Protein AF-A0A7W0EK82-F1 (afdb_monomer_lite)

Radius of gyration: 23.23 Å; chains: 1; bounding box: 51×35×65 Å

Sequence (136 aa):
MNWKACWKQLICSVLLSTQKGYLPLLTALLNVRGDLPLFRNFARIWVLKSKSREAIFQPEFRDDLRHWVETDRKVTLRAFSLIEAIMRDPFSGIGKPEPLKYLSPGTWFRRLTQEHRIVYLVRDDRIDFLQARYHY

Secondary structure (DSSP, 8-state):
--THHHHHHHHHHHHTS--S---SSSTTSSSSS---THHHHHHHHHS------EEEEPHHHHHHHHHHHHH-HHHHHHHHHHHHHHHH-SSSSTT--EE-TTT-TTEEEEESSSS-EEEEEE-SSEEEEEESS---

Foldseek 3Di:
DDPVVVVVVVVVVVVPPDPDDDPPPVVVVPPPDDDDPVVVVVVVVVVVPQLQAAEAEDPQAVVQLVVCVVPPPVLNVLVVVVVVVCSRPVQDDAQPWDADDPPDPQWIWGHSDPQWIFIWGDDNRYIYTDHTGDDD

Structure (mmCIF, N/CA/C/O backbone):
data_AF-A0A7W0EK82-F1
#
_entry.id   AF-A0A7W0EK82-F1
#
loop_
_atom_site.group_PDB
_atom_site.id
_atom_site.type_symbol
_atom_site.label_atom_id
_atom_site.label_alt_id
_atom_site.label_comp_id
_atom_site.label_asym_id
_atom_site.label_entity_id
_atom_site.label_seq_id
_atom_site.pdbx_PDB_ins_code
_atom_site.Cartn_x
_atom_site.Cartn_y
_atom_site.Cartn_z
_atom_site.occupancy
_atom_site.B_iso_or_equiv
_atom_site.auth_seq_id
_atom_site.auth_comp_id
_atom_site.auth_asym_id
_atom_site.auth_atom_id
_atom_site.pdbx_PDB_model_num
ATOM 1 N N . MET A 1 1 ? -34.189 20.899 -36.568 1.00 43.53 1 MET A N 1
ATOM 2 C CA . MET A 1 1 ? -34.413 19.465 -36.266 1.00 43.53 1 MET A CA 1
ATOM 3 C C . MET A 1 1 ? -33.067 18.791 -36.055 1.00 43.53 1 MET A C 1
ATOM 5 O O . MET A 1 1 ? -32.221 18.828 -36.937 1.00 43.53 1 MET A O 1
ATOM 9 N N . ASN A 1 2 ? -32.819 18.310 -34.837 1.00 39.78 2 ASN A N 1
ATOM 10 C CA . ASN A 1 2 ? -31.491 17.916 -34.368 1.00 39.78 2 ASN A CA 1
ATOM 11 C C . ASN A 1 2 ? -31.230 16.432 -34.676 1.00 39.78 2 ASN A C 1
ATOM 13 O O . ASN A 1 2 ? -31.750 15.541 -34.007 1.00 39.78 2 ASN A O 1
ATOM 17 N N . TRP A 1 3 ? -30.417 16.184 -35.700 1.00 37.75 3 TRP A N 1
ATOM 18 C CA . TRP A 1 3 ? -30.027 14.863 -36.209 1.00 37.75 3 TRP A CA 1
ATOM 19 C C . TRP A 1 3 ? -29.387 13.941 -35.153 1.00 37.75 3 TRP A C 1
ATOM 21 O O . TRP A 1 3 ? -29.424 12.719 -35.301 1.00 37.75 3 TRP A O 1
ATOM 31 N N . LYS A 1 4 ? -28.884 14.499 -34.041 1.00 44.97 4 LYS A N 1
ATOM 32 C CA . LYS A 1 4 ? -28.336 13.731 -32.910 1.00 44.97 4 LYS A CA 1
ATOM 33 C C . LYS A 1 4 ? -29.392 12.914 -32.151 1.00 44.97 4 LYS A C 1
ATOM 35 O O . LYS A 1 4 ? -29.040 11.921 -31.519 1.00 44.97 4 LYS A O 1
ATOM 40 N N . ALA A 1 5 ? -30.671 13.294 -32.217 1.00 49.34 5 ALA A N 1
ATOM 41 C CA . ALA A 1 5 ? -31.752 12.566 -31.545 1.00 49.34 5 ALA A CA 1
ATOM 42 C C . ALA A 1 5 ? -32.188 11.301 -32.310 1.00 49.34 5 ALA A C 1
ATOM 44 O O . ALA A 1 5 ? -32.556 10.309 -31.690 1.00 49.34 5 ALA A O 1
ATOM 45 N N . CYS A 1 6 ? -32.066 11.299 -33.642 1.00 44.75 6 CYS A N 1
ATOM 46 C CA . CYS A 1 6 ? -32.509 10.189 -34.494 1.00 44.75 6 CYS A CA 1
ATOM 47 C C . CYS A 1 6 ? -31.560 8.971 -34.419 1.00 44.75 6 CYS A C 1
ATOM 49 O O . CYS A 1 6 ? -31.988 7.821 -34.460 1.00 44.75 6 CYS A O 1
ATOM 51 N N . TRP A 1 7 ? -30.260 9.204 -34.205 1.00 42.91 7 TRP A N 1
ATOM 52 C CA . TRP A 1 7 ? -29.256 8.132 -34.110 1.00 42.91 7 TRP A CA 1
ATOM 53 C C . TRP A 1 7 ? -29.249 7.389 -32.769 1.00 42.91 7 TRP A C 1
ATOM 55 O O . TRP A 1 7 ? -28.903 6.209 -32.714 1.00 42.91 7 TRP A O 1
ATOM 65 N N . LYS A 1 8 ? -29.673 8.044 -31.682 1.00 48.16 8 LYS A N 1
ATOM 66 C CA . LYS A 1 8 ? -29.746 7.411 -30.356 1.00 48.16 8 LYS A CA 1
ATOM 67 C C . LYS A 1 8 ? -30.849 6.346 -30.278 1.00 48.16 8 LYS A C 1
ATOM 69 O O . LYS A 1 8 ? -30.689 5.372 -29.553 1.00 48.16 8 LYS A O 1
ATOM 74 N N . GLN A 1 9 ? -31.931 6.497 -31.049 1.00 48.62 9 GLN A N 1
ATOM 75 C CA . GLN A 1 9 ? -33.030 5.523 -31.096 1.00 48.62 9 GLN A CA 1
ATOM 76 C C . GLN A 1 9 ? -32.711 4.287 -31.953 1.00 48.62 9 GLN A C 1
ATOM 78 O O . GLN A 1 9 ? -33.109 3.189 -31.578 1.00 48.62 9 GLN A O 1
ATOM 83 N N . LEU A 1 10 ? -31.931 4.427 -33.032 1.00 48.66 10 LEU A N 1
ATOM 84 C CA . LEU A 1 10 ? -31.542 3.297 -33.893 1.00 48.66 10 LEU A CA 1
ATOM 85 C C . LEU A 1 10 ? -30.472 2.387 -33.269 1.00 48.66 10 LEU A C 1
ATOM 87 O O . LEU A 1 10 ? -30.502 1.178 -33.469 1.00 48.66 10 LEU A O 1
ATOM 91 N N . ILE A 1 11 ? -29.553 2.938 -32.470 1.00 51.41 11 ILE A N 1
ATOM 92 C CA . ILE A 1 11 ? -28.525 2.133 -31.785 1.00 51.41 11 ILE A CA 1
ATOM 93 C C . ILE A 1 11 ? -29.117 1.391 -30.572 1.00 51.41 11 ILE A C 1
ATOM 95 O O . ILE A 1 11 ? -28.728 0.256 -30.298 1.00 51.41 11 ILE A O 1
ATOM 99 N N . CYS A 1 12 ? -30.102 1.978 -29.881 1.00 40.56 12 CYS A N 1
ATOM 100 C CA . CYS A 1 12 ? -30.766 1.321 -28.750 1.00 40.56 12 CYS A CA 1
ATOM 101 C C . CYS A 1 12 ? -31.695 0.164 -29.157 1.00 40.56 12 CYS A C 1
ATOM 103 O O . CYS A 1 12 ? -31.841 -0.769 -28.373 1.00 40.56 12 CYS A O 1
ATOM 105 N N . SER A 1 13 ? -32.309 0.177 -30.348 1.00 44.03 13 SER A N 1
ATOM 106 C CA . SER A 1 13 ? -33.219 -0.909 -30.756 1.00 44.03 13 SER A CA 1
ATOM 107 C C . SER A 1 13 ? -32.486 -2.178 -31.205 1.00 44.03 13 SER A C 1
ATOM 109 O O . SER A 1 13 ? -32.991 -3.281 -31.005 1.00 44.03 13 SER A O 1
ATOM 111 N N . VAL A 1 14 ? -31.273 -2.049 -31.753 1.00 48.62 14 VAL A N 1
ATOM 112 C CA . VAL A 1 14 ? -30.496 -3.198 -32.251 1.00 48.62 14 VAL A CA 1
ATOM 113 C C . VAL A 1 14 ? -29.726 -3.902 -31.127 1.00 48.62 14 VAL A C 1
ATOM 115 O O . VAL A 1 14 ? -29.607 -5.124 -31.136 1.00 48.62 14 VAL A O 1
ATOM 118 N N . LEU A 1 15 ? -29.260 -3.170 -30.111 1.00 47.16 15 LEU A N 1
ATOM 119 C CA . LEU A 1 15 ? -28.448 -3.739 -29.023 1.00 47.16 15 LEU A CA 1
ATOM 120 C C . LEU A 1 15 ? -29.247 -4.427 -27.903 1.00 47.16 15 LEU A C 1
ATOM 122 O O . LEU A 1 15 ? -28.645 -5.103 -27.072 1.00 47.16 15 LEU A O 1
ATOM 126 N N . LEU A 1 16 ? -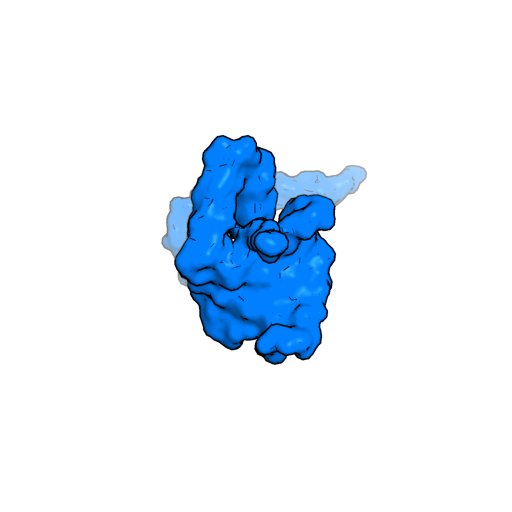30.578 -4.303 -27.878 1.00 48.12 16 LEU A N 1
ATOM 127 C CA . LEU A 1 16 ? -31.430 -4.896 -26.835 1.00 48.12 16 LEU A CA 1
ATOM 128 C C . LEU A 1 16 ? -32.118 -6.215 -27.231 1.00 48.12 16 LEU A C 1
ATOM 130 O O . LEU A 1 16 ? -32.816 -6.779 -26.394 1.00 48.12 16 LEU A O 1
ATOM 134 N N . SER A 1 17 ? -31.919 -6.745 -28.448 1.00 46.28 17 SER A N 1
ATOM 135 C CA . SER A 1 17 ? -32.657 -7.946 -28.903 1.00 46.28 17 SER A CA 1
ATOM 136 C C . SER A 1 17 ? -31.842 -9.215 -29.165 1.00 46.28 17 SER A C 1
ATOM 138 O O . SER A 1 17 ? -32.438 -10.263 -29.393 1.00 46.28 17 SER A O 1
ATOM 140 N N . THR A 1 18 ? -30.511 -9.206 -29.083 1.00 43.41 18 THR A N 1
ATOM 141 C CA . THR A 1 18 ? -29.732 -10.406 -29.445 1.00 43.41 18 THR A CA 1
ATOM 142 C C . THR A 1 18 ? -28.667 -10.757 -28.418 1.00 43.41 18 THR A C 1
ATOM 144 O O . THR A 1 18 ? -27.470 -10.775 -28.696 1.00 43.41 18 THR A O 1
ATOM 147 N N . GLN A 1 19 ? -29.121 -11.153 -27.225 1.00 51.91 19 GLN A N 1
ATOM 148 C CA . GLN A 1 19 ? -28.462 -12.254 -26.527 1.00 51.91 19 GLN A CA 1
ATOM 149 C C . GLN A 1 19 ? -28.707 -13.536 -27.329 1.00 51.91 19 GLN A C 1
ATOM 151 O O . GLN A 1 19 ? -29.721 -14.196 -27.132 1.00 51.91 19 GLN A O 1
ATOM 156 N N . LYS A 1 20 ? -27.818 -13.848 -28.272 1.00 41.81 20 LYS A N 1
ATOM 157 C CA . LYS A 1 20 ? -27.490 -15.202 -28.757 1.00 41.81 20 LYS A CA 1
ATOM 158 C C . LYS A 1 20 ? -26.562 -15.056 -29.952 1.00 41.81 20 LYS A C 1
ATOM 160 O O . LYS A 1 20 ? -26.879 -14.369 -30.918 1.00 41.81 20 LYS A O 1
ATOM 165 N N . GLY A 1 21 ? -25.389 -15.670 -29.836 1.00 50.91 21 GLY A N 1
ATOM 166 C CA . GLY A 1 21 ? -24.347 -15.607 -30.845 1.00 50.91 21 GLY A CA 1
ATOM 167 C C . GLY A 1 21 ? -24.838 -16.079 -32.207 1.00 50.91 21 GLY A C 1
ATOM 168 O O . GLY A 1 21 ? -25.379 -17.168 -32.320 1.00 50.91 21 GLY A O 1
ATOM 169 N N . TYR A 1 22 ? -24.584 -15.264 -33.224 1.00 43.44 22 TYR A N 1
ATOM 170 C CA . TYR A 1 22 ? -24.522 -15.666 -34.624 1.00 43.44 22 TYR A CA 1
ATOM 171 C C . TYR A 1 22 ? -23.465 -14.790 -35.294 1.00 43.44 22 TYR A C 1
ATOM 173 O O . TYR A 1 22 ? -23.732 -13.692 -35.773 1.00 43.44 22 TYR A O 1
ATOM 181 N N . LEU A 1 23 ? -22.224 -15.274 -35.258 1.00 53.88 23 LEU A N 1
ATOM 182 C CA . LEU A 1 23 ? -21.049 -14.597 -35.796 1.00 53.88 23 LEU A CA 1
ATOM 183 C C . LEU A 1 23 ? -20.746 -14.807 -37.301 1.00 53.88 23 LEU A C 1
ATOM 185 O O . LEU A 1 23 ? -19.692 -14.326 -37.699 1.00 53.88 23 LEU A O 1
ATOM 189 N N . PRO A 1 24 ? -21.564 -15.436 -38.182 1.00 48.69 24 PRO A N 1
ATOM 190 C CA . PRO A 1 24 ? -21.156 -15.531 -39.590 1.00 48.69 24 PRO A CA 1
ATOM 191 C C . PRO A 1 24 ? -21.875 -14.579 -40.563 1.00 48.69 24 PRO A C 1
ATOM 193 O O . PRO A 1 24 ? -21.468 -14.520 -41.718 1.00 48.69 24 PRO A O 1
ATOM 196 N N . LEU A 1 25 ? -22.898 -13.810 -40.161 1.00 46.00 25 LEU A N 1
ATOM 197 C CA . LEU A 1 25 ? -23.643 -12.958 -41.115 1.00 46.00 25 LEU A CA 1
ATOM 198 C C . LEU A 1 25 ? -23.183 -11.494 -41.188 1.00 46.00 25 LEU A C 1
ATOM 200 O O . LEU A 1 25 ? -23.473 -10.820 -42.174 1.00 46.00 25 LEU A O 1
ATOM 204 N N . LEU A 1 26 ? -22.409 -10.999 -40.214 1.00 45.16 26 LEU A N 1
ATOM 205 C CA . LEU A 1 26 ? -21.850 -9.639 -40.287 1.00 45.16 26 LEU A CA 1
ATOM 206 C C . LEU A 1 26 ? -20.642 -9.541 -41.236 1.00 45.16 26 LEU A C 1
ATOM 208 O O . LEU A 1 26 ? -20.301 -8.458 -41.707 1.00 45.16 26 LEU A O 1
ATOM 212 N N . THR A 1 27 ? -20.004 -10.671 -41.543 1.00 50.06 27 THR A N 1
ATOM 213 C CA . THR A 1 27 ? -18.799 -10.734 -42.380 1.00 50.06 27 THR A CA 1
ATOM 214 C C . THR A 1 27 ? -19.100 -10.519 -43.866 1.00 50.06 27 THR A C 1
ATOM 216 O O . THR A 1 27 ? -18.215 -10.114 -44.613 1.00 50.06 27 THR A O 1
ATOM 219 N N . ALA A 1 28 ? -20.346 -10.730 -44.306 1.00 46.19 28 ALA A N 1
ATOM 220 C CA . ALA A 1 28 ? -20.729 -10.626 -45.717 1.00 46.19 28 ALA A CA 1
ATOM 221 C C . ALA A 1 28 ? -21.030 -9.186 -46.189 1.00 46.19 28 ALA A C 1
ATOM 223 O O . ALA A 1 28 ? -21.004 -8.921 -47.386 1.00 46.19 28 ALA A O 1
ATOM 224 N N . LEU A 1 29 ? -21.269 -8.238 -45.275 1.00 41.09 29 LEU A N 1
ATOM 225 C CA . LEU A 1 29 ? -21.567 -6.834 -45.611 1.00 41.09 29 LEU A CA 1
ATOM 226 C C . LEU A 1 29 ? -20.345 -5.899 -45.551 1.00 41.09 29 LEU A C 1
ATOM 228 O O . LEU A 1 29 ? -20.453 -4.731 -45.910 1.00 41.09 29 LEU A O 1
ATOM 232 N N . LEU A 1 30 ? -19.177 -6.399 -45.133 1.00 47.69 30 LEU A N 1
ATOM 233 C CA . LEU A 1 30 ? -17.960 -5.597 -44.936 1.00 47.69 30 LEU A CA 1
ATOM 234 C C . LEU A 1 30 ? -16.966 -5.633 -46.109 1.00 47.69 30 LEU A C 1
ATOM 236 O O . LEU A 1 30 ? -15.897 -5.043 -45.996 1.00 47.69 30 LEU A O 1
ATOM 240 N N . ASN A 1 31 ? -17.300 -6.273 -47.236 1.00 48.84 31 ASN A N 1
ATOM 241 C CA . ASN A 1 31 ? -16.389 -6.381 -48.387 1.00 48.84 31 ASN A CA 1
ATOM 242 C C . ASN A 1 31 ? -16.677 -5.402 -49.537 1.00 48.84 31 ASN A C 1
ATOM 244 O O . ASN A 1 31 ? -16.132 -5.541 -50.629 1.00 48.84 31 ASN A O 1
ATOM 248 N N . VAL A 1 32 ? -17.498 -4.377 -49.300 1.00 48.00 32 VAL A N 1
ATOM 249 C CA . VAL A 1 32 ? -17.686 -3.274 -50.247 1.00 48.00 32 VAL A CA 1
ATOM 250 C C . VAL A 1 32 ? -17.371 -1.967 -49.532 1.00 48.00 32 VAL A C 1
ATOM 252 O O . VAL A 1 32 ? -18.176 -1.482 -48.743 1.00 48.00 32 VAL A O 1
ATOM 255 N N . ARG A 1 33 ? -16.213 -1.402 -49.896 1.00 39.44 33 ARG A N 1
ATOM 256 C CA . ARG A 1 33 ? -15.620 -0.092 -49.550 1.00 39.44 33 ARG A CA 1
ATOM 257 C C . ARG A 1 33 ? -14.387 -0.215 -48.663 1.00 39.44 33 ARG A C 1
ATOM 259 O O . ARG A 1 33 ? -14.460 -0.521 -47.478 1.00 39.44 33 ARG A O 1
ATOM 266 N N . GLY A 1 34 ? -13.259 0.039 -49.319 1.00 44.62 34 GLY A N 1
ATOM 267 C CA . GLY A 1 34 ? -11.931 0.075 -48.743 1.00 44.62 34 GLY A CA 1
ATOM 268 C C . GLY A 1 34 ? -11.760 1.106 -47.631 1.00 44.62 34 GLY A C 1
ATOM 269 O O . GLY A 1 34 ? -12.526 2.059 -47.490 1.00 44.62 34 GLY A O 1
ATOM 270 N N . ASP A 1 35 ? -10.697 0.862 -46.873 1.00 50.91 35 ASP A N 1
ATOM 271 C CA . ASP A 1 35 ? -9.876 1.854 -46.189 1.00 50.91 35 ASP A CA 1
ATOM 272 C C . ASP A 1 35 ? -10.610 2.886 -45.328 1.00 50.91 35 ASP A C 1
ATOM 274 O O . ASP A 1 35 ? -10.625 4.086 -45.597 1.00 50.91 35 ASP A O 1
ATOM 278 N N . LEU A 1 36 ? -11.118 2.417 -44.186 1.00 46.88 36 LEU A N 1
ATOM 279 C CA . LEU A 1 36 ? -11.377 3.272 -43.028 1.00 46.88 36 LEU A CA 1
ATOM 280 C C . LEU A 1 36 ? -10.272 3.064 -41.970 1.00 46.88 36 LEU A C 1
ATOM 282 O O . LEU A 1 36 ? -10.284 2.056 -41.256 1.00 46.88 36 LEU A O 1
ATOM 286 N N . PRO A 1 37 ? -9.338 4.022 -41.786 1.00 48.09 37 PRO A N 1
ATOM 287 C CA . PRO A 1 37 ? -8.216 3.899 -40.842 1.00 48.09 37 PRO A CA 1
ATOM 288 C C . PRO A 1 37 ? -8.655 3.893 -39.365 1.00 48.09 37 PRO A C 1
ATOM 290 O O . PRO A 1 37 ? -7.856 3.625 -38.468 1.00 48.09 37 PRO A O 1
ATOM 293 N N . LEU A 1 38 ? -9.938 4.147 -39.095 1.00 48.31 38 LEU A N 1
ATOM 294 C CA . LEU A 1 38 ? -10.519 4.201 -37.754 1.00 48.31 38 LEU A CA 1
ATOM 295 C C . LEU A 1 38 ? -10.722 2.824 -37.102 1.00 48.31 38 LEU A C 1
ATOM 297 O O . LEU A 1 38 ? -10.648 2.727 -35.878 1.00 48.31 38 LEU A O 1
ATOM 301 N N . PHE A 1 39 ? -10.895 1.748 -37.875 1.00 45.12 39 PHE A N 1
ATOM 302 C CA . PHE A 1 39 ? -11.091 0.406 -37.301 1.00 45.12 39 PHE A CA 1
ATOM 303 C C . PHE A 1 39 ? -9.789 -0.255 -36.838 1.00 45.12 39 PHE A C 1
ATOM 305 O O . PHE A 1 39 ? -9.786 -1.046 -35.892 1.00 45.12 39 PHE A O 1
ATOM 312 N N . ARG A 1 40 ? -8.657 0.122 -37.440 1.00 48.62 40 ARG A N 1
ATOM 313 C CA . ARG A 1 40 ? -7.340 -0.431 -37.097 1.00 48.62 40 ARG A CA 1
ATOM 314 C C . ARG A 1 40 ? -6.856 0.030 -35.716 1.00 48.62 40 ARG A C 1
ATOM 316 O O . ARG A 1 40 ? -6.159 -0.711 -35.027 1.00 48.62 40 ARG A O 1
ATOM 323 N N . ASN A 1 41 ? -7.283 1.216 -35.282 1.00 47.19 41 ASN A N 1
ATOM 324 C CA . ASN A 1 41 ? -7.002 1.737 -33.944 1.00 47.19 41 ASN A CA 1
ATOM 325 C C . ASN A 1 41 ? -7.893 1.106 -32.874 1.00 47.19 41 ASN A C 1
ATOM 327 O O . ASN A 1 41 ? -7.415 0.865 -31.771 1.00 47.19 41 ASN A O 1
ATOM 331 N N . PHE A 1 42 ? -9.143 0.765 -33.196 1.00 48.91 42 PHE A N 1
ATOM 332 C CA . PHE A 1 42 ? -10.023 0.083 -32.250 1.00 48.91 42 PHE A CA 1
ATOM 333 C C . PHE A 1 42 ? -9.462 -1.293 -31.873 1.00 48.91 42 PHE A C 1
ATOM 335 O O . PHE A 1 42 ? -9.214 -1.531 -30.698 1.00 48.91 42 PHE A O 1
ATOM 342 N N . ALA A 1 43 ? -9.112 -2.156 -32.830 1.00 49.84 43 ALA A N 1
ATOM 343 C CA . ALA A 1 43 ? -8.504 -3.453 -32.501 1.00 49.84 43 ALA A CA 1
ATOM 344 C C . ALA A 1 43 ? -7.211 -3.321 -31.660 1.00 49.84 43 ALA A C 1
ATOM 346 O O . ALA A 1 43 ? -6.954 -4.138 -30.780 1.00 49.84 43 ALA A O 1
ATOM 347 N N . ARG A 1 44 ? -6.432 -2.247 -31.858 1.00 45.28 44 ARG A N 1
ATOM 348 C CA . ARG A 1 44 ? -5.221 -1.947 -31.074 1.00 45.28 44 ARG A CA 1
ATOM 349 C C . ARG A 1 44 ? -5.521 -1.453 -29.651 1.00 45.28 44 ARG A C 1
ATOM 351 O O . ARG A 1 44 ? -4.759 -1.753 -28.741 1.00 45.28 44 ARG A O 1
ATOM 358 N N . ILE A 1 45 ? -6.631 -0.739 -29.457 1.00 49.44 45 ILE A N 1
ATOM 359 C CA . ILE A 1 45 ? -7.130 -0.272 -28.152 1.00 49.44 45 ILE A CA 1
ATOM 360 C C . ILE A 1 45 ? -7.721 -1.438 -27.337 1.00 49.44 45 ILE A C 1
ATOM 362 O O . ILE A 1 45 ? -7.551 -1.477 -26.123 1.00 49.44 45 ILE A O 1
ATOM 366 N N . TRP A 1 46 ? -8.336 -2.429 -27.991 1.00 45.12 46 TRP A N 1
ATOM 367 C CA . TRP A 1 46 ? -8.916 -3.609 -27.329 1.00 45.12 46 TRP A CA 1
ATOM 368 C C . TRP A 1 46 ? -7.893 -4.719 -26.998 1.00 45.12 46 TRP A C 1
ATOM 370 O O . TRP A 1 46 ? -8.165 -5.567 -26.153 1.00 45.12 46 TRP A O 1
ATOM 380 N N . VAL A 1 47 ? -6.701 -4.704 -27.611 1.00 46.50 47 VAL A N 1
ATOM 381 C CA . VAL A 1 47 ? -5.601 -5.659 -27.342 1.00 46.50 47 VAL A CA 1
ATOM 382 C C . VAL A 1 47 ? -4.646 -5.185 -26.236 1.00 46.50 47 VAL A C 1
ATOM 384 O O . VAL A 1 47 ? -3.821 -5.969 -25.768 1.00 46.50 47 VAL A O 1
ATOM 387 N N . LEU A 1 48 ? -4.808 -3.967 -25.699 1.00 50.62 48 LEU A N 1
ATOM 388 C CA . LEU A 1 48 ? -4.171 -3.544 -24.438 1.00 50.62 48 LEU A CA 1
ATOM 389 C C . LEU A 1 48 ? -4.892 -4.165 -23.233 1.00 50.62 48 LEU A C 1
ATOM 391 O O . LEU A 1 48 ? -5.322 -3.505 -22.292 1.00 50.62 48 LEU A O 1
ATOM 395 N N . LYS A 1 49 ? -5.017 -5.486 -23.312 1.00 51.62 49 LYS A N 1
ATOM 396 C CA . LYS A 1 49 ? -5.228 -6.434 -22.238 1.00 51.62 49 LYS A CA 1
ATOM 397 C C . LYS A 1 49 ? -4.354 -5.966 -21.079 1.00 51.62 49 LYS A C 1
ATOM 399 O O . LYS A 1 49 ? -3.128 -6.010 -21.172 1.00 51.62 49 LYS A O 1
ATOM 404 N N . SER A 1 50 ? -4.977 -5.447 -20.024 1.00 58.91 50 SER A N 1
ATOM 405 C CA . SER A 1 50 ? -4.310 -5.223 -18.746 1.00 58.91 50 SER A CA 1
ATOM 406 C C . SER A 1 50 ? -3.442 -6.446 -18.471 1.00 58.91 50 SER A C 1
ATOM 408 O O . SER A 1 50 ? -3.977 -7.558 -18.449 1.00 58.91 50 SER A O 1
ATOM 410 N N . LYS A 1 51 ? -2.121 -6.262 -18.349 1.00 65.12 51 LYS A N 1
ATOM 411 C CA . LYS A 1 51 ? -1.194 -7.339 -17.984 1.00 65.12 51 LYS A CA 1
ATOM 412 C C . LYS A 1 51 ? -1.809 -8.013 -16.752 1.00 65.12 51 LYS A C 1
ATOM 414 O O . LYS A 1 51 ? -1.985 -7.344 -15.735 1.00 65.12 51 LYS A O 1
ATOM 419 N N . SER A 1 52 ? -2.273 -9.255 -16.886 1.00 73.62 52 SER A N 1
ATOM 420 C CA . SER A 1 52 ? -2.952 -9.967 -15.803 1.00 73.62 52 SER A CA 1
ATOM 421 C C . SER A 1 52 ? -1.888 -10.299 -14.771 1.00 73.62 52 SER A C 1
ATOM 423 O O . SER A 1 52 ? -1.140 -11.250 -14.955 1.00 73.62 52 SER A O 1
ATOM 425 N N . ARG A 1 53 ? -1.742 -9.434 -13.765 1.00 88.12 53 ARG A N 1
ATOM 426 C CA . ARG A 1 53 ? -0.782 -9.631 -12.684 1.00 88.12 53 ARG A CA 1
ATOM 427 C C . ARG A 1 53 ? -1.442 -10.418 -11.568 1.00 88.12 53 ARG A C 1
ATOM 429 O O . ARG A 1 53 ? -2.608 -10.175 -11.259 1.00 88.12 53 ARG A O 1
ATOM 436 N N . GLU A 1 54 ? -0.697 -11.318 -10.952 1.00 93.06 54 GLU A N 1
ATOM 437 C CA . GLU A 1 54 ? -1.132 -11.995 -9.733 1.00 93.06 54 GLU A CA 1
ATOM 438 C C . GLU A 1 54 ? -0.956 -11.070 -8.523 1.00 93.06 54 GLU A C 1
ATOM 440 O O . GLU A 1 54 ? 0.006 -10.305 -8.448 1.00 93.06 54 GLU A O 1
ATOM 445 N N . ALA A 1 55 ? -1.894 -11.115 -7.578 1.00 94.88 55 ALA A N 1
ATOM 446 C CA . ALA A 1 55 ? -1.776 -10.407 -6.308 1.00 94.88 55 ALA A CA 1
ATOM 447 C C . ALA A 1 55 ? -1.255 -11.380 -5.248 1.00 94.88 55 ALA A C 1
ATOM 449 O O . ALA A 1 55 ? -1.959 -12.320 -4.880 1.00 94.88 55 ALA A O 1
ATOM 450 N N . ILE A 1 56 ? -0.042 -11.148 -4.745 1.00 96.44 56 ILE A N 1
ATOM 451 C CA . ILE A 1 56 ? 0.526 -11.923 -3.640 1.00 96.44 56 ILE A CA 1
ATOM 452 C C . ILE A 1 56 ? 0.442 -11.087 -2.368 1.00 96.44 56 ILE A C 1
ATOM 454 O O . ILE A 1 56 ? 0.948 -9.969 -2.315 1.00 96.44 56 ILE A O 1
ATOM 458 N N . PHE A 1 57 ? -0.192 -11.631 -1.332 1.00 96.81 57 PHE A N 1
ATOM 459 C CA . PHE A 1 57 ? -0.296 -10.989 -0.023 1.00 96.81 57 PHE A CA 1
ATOM 460 C C . PHE A 1 57 ? 0.671 -11.642 0.961 1.00 96.81 57 PHE A C 1
ATOM 462 O O . PHE A 1 57 ? 0.533 -12.830 1.259 1.00 96.81 57 PHE A O 1
ATOM 469 N N . GLN A 1 58 ? 1.623 -10.861 1.476 1.00 95.06 58 GLN A N 1
ATOM 470 C CA . GLN A 1 58 ? 2.512 -11.315 2.545 1.00 95.06 58 GLN A CA 1
ATOM 471 C C . GLN A 1 58 ? 1.731 -11.532 3.856 1.00 95.06 58 GLN A C 1
ATOM 473 O O . GLN A 1 58 ? 0.686 -10.896 4.052 1.00 95.06 58 GLN A O 1
ATOM 47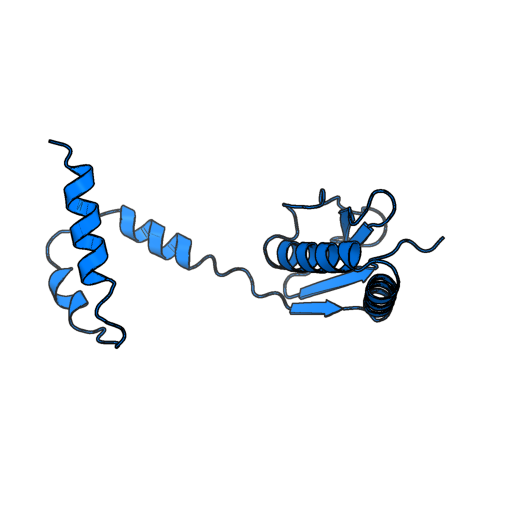8 N N . PRO A 1 59 ? 2.186 -12.431 4.747 1.00 95.88 59 PRO A N 1
ATOM 479 C CA . PRO A 1 59 ? 1.541 -12.670 6.039 1.00 95.88 59 PRO A CA 1
ATOM 480 C C . PRO A 1 59 ? 1.296 -11.381 6.835 1.00 95.88 59 PRO A C 1
ATOM 482 O O . PRO A 1 59 ? 0.180 -11.149 7.292 1.00 95.88 59 PRO A O 1
ATOM 485 N N . GLU A 1 60 ? 2.282 -10.487 6.877 1.00 94.19 60 GLU A N 1
ATOM 486 C CA . GLU A 1 60 ? 2.229 -9.208 7.590 1.00 94.19 60 GLU A CA 1
ATOM 487 C C . GLU A 1 60 ? 1.129 -8.299 7.027 1.00 94.19 60 GLU A C 1
ATOM 489 O O . GLU A 1 60 ? 0.346 -7.709 7.770 1.00 94.19 60 GLU A O 1
ATOM 494 N N . PHE A 1 61 ? 0.998 -8.247 5.699 1.00 96.31 61 PHE A N 1
ATOM 495 C CA . PHE A 1 61 ? -0.075 -7.506 5.038 1.00 96.31 61 PHE A CA 1
ATOM 496 C C . PHE A 1 61 ? -1.460 -8.054 5.405 1.00 96.31 61 PHE A C 1
ATOM 498 O O . PHE A 1 61 ? -2.413 -7.292 5.577 1.00 96.31 61 PHE A O 1
ATOM 505 N N . ARG A 1 62 ? -1.596 -9.379 5.525 1.00 96.31 62 ARG A N 1
ATOM 506 C CA . ARG A 1 62 ? -2.866 -10.018 5.900 1.00 96.31 62 ARG A CA 1
ATOM 507 C C . ARG A 1 62 ? -3.239 -9.719 7.348 1.00 96.31 62 ARG A C 1
ATOM 509 O O . ARG A 1 62 ? -4.418 -9.488 7.620 1.00 96.31 62 ARG A O 1
ATOM 516 N N . ASP A 1 63 ? -2.261 -9.697 8.243 1.00 96.25 63 ASP A N 1
ATOM 517 C CA . ASP A 1 63 ? -2.472 -9.348 9.646 1.00 96.25 63 ASP A CA 1
ATOM 518 C C . ASP A 1 63 ? -2.825 -7.864 9.809 1.00 96.25 63 ASP A C 1
ATOM 520 O O . ASP A 1 63 ? -3.754 -7.531 10.548 1.00 96.25 63 ASP A O 1
ATOM 524 N N . ASP A 1 64 ? -2.199 -6.977 9.030 1.00 95.69 64 ASP A N 1
ATOM 525 C CA . ASP A 1 64 ? -2.578 -5.563 8.971 1.00 95.69 64 ASP A CA 1
ATOM 526 C C . ASP A 1 64 ? -4.032 -5.390 8.502 1.00 95.69 64 ASP A C 1
ATOM 528 O O . ASP A 1 64 ? -4.796 -4.624 9.092 1.00 95.69 64 ASP A O 1
ATOM 532 N N . LEU A 1 65 ? -4.448 -6.113 7.454 1.00 95.88 65 LEU A N 1
ATOM 533 C CA . LEU A 1 65 ? -5.835 -6.079 6.982 1.00 95.88 65 LEU A CA 1
ATOM 534 C C . LEU A 1 65 ? -6.812 -6.594 8.042 1.00 95.88 65 LEU A C 1
ATOM 536 O O . LEU A 1 65 ? -7.870 -5.993 8.225 1.00 95.88 65 LEU A O 1
ATOM 540 N N . ARG A 1 66 ? -6.468 -7.673 8.755 1.00 96.38 66 ARG A N 1
ATOM 541 C CA . ARG A 1 66 ? -7.280 -8.184 9.868 1.00 96.38 66 ARG A CA 1
ATOM 542 C C . ARG A 1 66 ? -7.453 -7.121 10.948 1.00 96.38 66 ARG A C 1
ATOM 544 O O . ARG A 1 66 ? -8.578 -6.855 11.360 1.00 96.38 66 ARG A O 1
ATOM 551 N N . HIS A 1 67 ? -6.365 -6.465 11.339 1.00 95.69 67 HIS A N 1
ATOM 552 C CA . HIS A 1 67 ? -6.411 -5.387 12.317 1.00 95.69 67 HIS A CA 1
ATOM 553 C C . HIS A 1 67 ? -7.331 -4.246 11.869 1.00 95.69 67 HIS A C 1
ATOM 555 O O . HIS A 1 67 ? -8.136 -3.758 12.661 1.00 95.69 67 HIS A O 1
ATOM 561 N N . TRP A 1 68 ? -7.261 -3.835 10.600 1.00 95.94 68 TRP A N 1
ATOM 562 C CA . TRP A 1 68 ? -8.151 -2.801 10.068 1.00 95.94 68 TRP A CA 1
ATOM 563 C C . TRP A 1 68 ? -9.619 -3.225 10.055 1.00 95.94 68 TRP A C 1
ATOM 565 O O . TRP A 1 68 ? -10.484 -2.390 10.307 1.00 95.94 68 TRP A O 1
ATOM 575 N N . VAL A 1 69 ? -9.919 -4.501 9.801 1.00 96.12 69 VAL A N 1
ATOM 576 C CA . VAL A 1 69 ? -11.298 -5.016 9.849 1.00 96.12 69 VAL A CA 1
ATOM 577 C C . VAL A 1 69 ? -11.875 -4.897 11.259 1.00 96.12 69 VAL A C 1
ATOM 579 O O . VAL A 1 69 ? -13.045 -4.546 11.409 1.00 96.12 69 VAL A O 1
ATOM 582 N N . GLU A 1 70 ? -11.058 -5.166 12.276 1.00 95.81 70 GLU A N 1
ATOM 583 C CA . GLU A 1 70 ? -11.454 -5.121 13.686 1.00 95.81 70 GLU A CA 1
ATOM 584 C C . GLU A 1 70 ? -11.520 -3.690 14.243 1.00 95.81 70 GLU A C 1
ATOM 586 O O . GLU A 1 70 ? -12.358 -3.405 15.095 1.00 95.81 70 GLU A O 1
ATOM 591 N N . THR A 1 71 ? -10.672 -2.780 13.754 1.00 95.75 71 THR A N 1
ATOM 592 C CA . THR A 1 71 ? -10.548 -1.412 14.291 1.00 95.75 71 THR A CA 1
ATOM 593 C C . THR A 1 71 ? -11.329 -0.361 13.505 1.00 95.75 71 THR A C 1
ATOM 595 O O . THR A 1 71 ? -12.097 0.396 14.097 1.00 95.75 71 THR A O 1
ATOM 598 N N . ASP A 1 72 ? -11.164 -0.296 12.179 1.00 95.31 72 ASP A N 1
ATOM 599 C CA . ASP A 1 72 ? -11.824 0.694 11.323 1.00 95.31 72 ASP A CA 1
ATOM 600 C C . ASP A 1 72 ? -12.189 0.133 9.938 1.00 95.31 72 ASP A C 1
ATOM 602 O O . ASP A 1 72 ? -11.398 0.040 8.985 1.00 95.31 72 ASP A O 1
ATOM 606 N N . ARG A 1 73 ? -13.487 -0.137 9.781 1.00 94.94 73 ARG A N 1
ATOM 607 C CA . ARG A 1 73 ? -14.066 -0.625 8.529 1.00 94.94 73 ARG A CA 1
ATOM 608 C C . ARG A 1 73 ? -13.915 0.362 7.365 1.00 94.94 73 ARG A C 1
ATOM 610 O O . ARG A 1 73 ? -13.836 -0.076 6.217 1.00 94.94 73 ARG A O 1
ATOM 617 N N . LYS A 1 74 ? -13.857 1.677 7.608 1.00 95.56 74 LYS A N 1
ATOM 618 C CA . LYS A 1 74 ? -13.666 2.675 6.539 1.00 95.56 74 LYS A CA 1
ATOM 619 C C . LYS A 1 74 ? -12.265 2.576 5.947 1.00 95.56 74 LYS A C 1
ATOM 621 O O . LYS A 1 74 ? -12.118 2.626 4.724 1.00 95.56 74 LYS A O 1
ATOM 626 N N . VAL A 1 75 ? -11.251 2.391 6.793 1.00 95.50 75 VAL A N 1
ATOM 627 C CA . VAL A 1 75 ? -9.866 2.180 6.345 1.00 95.50 75 VAL A CA 1
ATOM 628 C C . VAL A 1 75 ? -9.756 0.875 5.562 1.00 95.50 75 VAL A C 1
ATOM 630 O O . VAL A 1 75 ? -9.162 0.867 4.487 1.00 95.50 75 VAL A O 1
ATOM 633 N N . THR A 1 76 ? -10.426 -0.185 6.017 1.00 95.81 76 THR A N 1
ATOM 634 C CA . THR A 1 76 ? -10.497 -1.469 5.299 1.00 95.81 76 THR A CA 1
ATOM 635 C C . THR A 1 76 ? -11.048 -1.315 3.878 1.00 95.81 76 THR A C 1
ATOM 637 O O . THR A 1 76 ? -10.423 -1.753 2.913 1.00 95.81 76 THR A O 1
ATOM 640 N N . LEU A 1 77 ? -12.197 -0.650 3.713 1.00 96.00 77 LEU A N 1
ATOM 641 C CA . LEU A 1 77 ? -12.793 -0.425 2.387 1.00 96.00 77 LEU A CA 1
ATOM 642 C C . LEU A 1 77 ? -11.871 0.396 1.475 1.00 96.00 77 LEU A C 1
ATOM 644 O O . LEU A 1 77 ? -11.756 0.132 0.274 1.00 96.00 77 LEU A O 1
ATOM 648 N N . ARG A 1 78 ? -11.174 1.377 2.053 1.00 96.19 78 ARG A N 1
ATOM 649 C CA . ARG A 1 78 ? -10.183 2.180 1.337 1.00 96.19 78 ARG A CA 1
ATOM 650 C C . ARG A 1 78 ? -8.963 1.353 0.927 1.00 96.19 78 ARG A C 1
ATOM 652 O O . ARG A 1 78 ? -8.469 1.548 -0.181 1.00 96.19 78 ARG A O 1
ATOM 659 N N . ALA A 1 79 ? -8.502 0.431 1.772 1.00 96.31 79 ALA A N 1
ATOM 660 C CA . ALA A 1 79 ? -7.407 -0.480 1.455 1.00 96.31 79 ALA A CA 1
ATOM 661 C C . ALA A 1 79 ? -7.766 -1.377 0.263 1.00 96.31 79 ALA A C 1
ATOM 663 O O . ALA A 1 79 ? -7.006 -1.423 -0.701 1.00 96.31 79 ALA A O 1
ATOM 664 N N . PHE A 1 80 ? -8.958 -1.985 0.254 1.00 96.50 80 PHE A N 1
ATOM 665 C CA . PHE A 1 80 ? -9.439 -2.761 -0.898 1.00 96.50 80 PHE A CA 1
ATOM 666 C C . PHE A 1 80 ? -9.539 -1.926 -2.177 1.00 96.50 80 PHE A C 1
ATOM 668 O O . PHE A 1 80 ? -9.067 -2.353 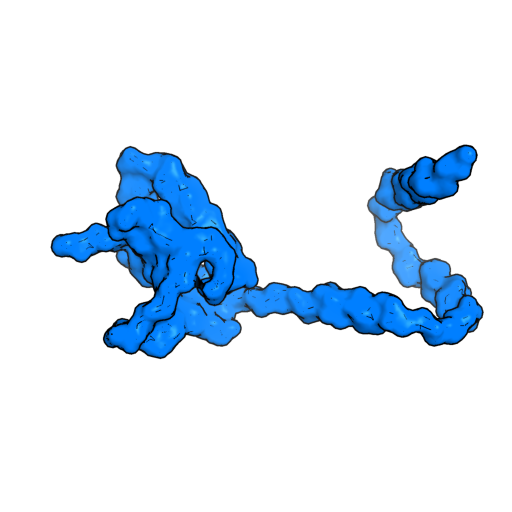-3.229 1.00 96.50 80 PHE A O 1
ATOM 675 N N . SER A 1 81 ? -10.050 -0.697 -2.078 1.00 95.50 81 SER A N 1
ATOM 676 C CA . SER A 1 81 ? -10.101 0.223 -3.223 1.00 95.50 81 SER A CA 1
ATOM 677 C C . SER A 1 81 ? -8.704 0.532 -3.780 1.00 95.50 81 SER A C 1
ATOM 679 O O . SER A 1 81 ? -8.519 0.631 -4.993 1.00 95.50 81 SER A O 1
ATOM 681 N N . LEU A 1 82 ? -7.701 0.675 -2.904 1.00 95.75 82 LEU A N 1
ATOM 682 C CA . LEU A 1 82 ? -6.307 0.871 -3.303 1.00 95.75 82 LEU A CA 1
ATOM 683 C C . LEU A 1 82 ? -5.712 -0.383 -3.945 1.00 95.75 82 LEU A C 1
ATOM 685 O O . LEU A 1 82 ? -5.034 -0.245 -4.958 1.00 95.75 82 LEU A O 1
ATOM 689 N N . ILE A 1 83 ? -5.983 -1.577 -3.410 1.00 95.25 83 ILE A N 1
ATOM 690 C CA . ILE A 1 83 ? -5.539 -2.852 -3.997 1.00 95.25 83 ILE A CA 1
ATOM 691 C C . ILE A 1 83 ? -6.052 -2.962 -5.435 1.00 95.25 83 ILE A C 1
ATOM 693 O O . ILE A 1 83 ? -5.256 -3.150 -6.352 1.00 95.25 83 ILE A O 1
ATOM 697 N N . GLU A 1 84 ? -7.351 -2.755 -5.666 1.00 93.81 84 GLU A N 1
ATOM 698 C CA . GLU A 1 84 ? -7.922 -2.799 -7.018 1.00 93.81 84 GLU A CA 1
ATOM 699 C C . GLU A 1 84 ? -7.293 -1.764 -7.957 1.00 93.81 84 GLU A C 1
ATOM 701 O O . GLU A 1 84 ? -7.006 -2.062 -9.120 1.00 93.81 84 GLU A O 1
ATOM 706 N N . ALA A 1 85 ? -7.049 -0.548 -7.461 1.00 93.19 85 ALA A N 1
ATOM 707 C CA . ALA A 1 85 ? -6.399 0.495 -8.242 1.00 93.19 85 ALA A CA 1
ATOM 708 C C . ALA A 1 85 ? -4.949 0.134 -8.600 1.00 93.19 85 ALA A C 1
ATOM 710 O O . ALA A 1 85 ? -4.549 0.337 -9.743 1.00 93.19 85 ALA A O 1
ATOM 711 N N . ILE A 1 86 ? -4.188 -0.436 -7.660 1.00 94.62 86 ILE A N 1
ATOM 712 C CA . ILE A 1 86 ? -2.803 -0.889 -7.863 1.00 94.62 86 ILE A CA 1
ATOM 713 C C . ILE A 1 86 ? -2.746 -2.012 -8.905 1.00 94.62 86 ILE A C 1
ATOM 715 O O . ILE A 1 86 ? -1.868 -2.005 -9.766 1.00 94.62 86 ILE A O 1
ATOM 719 N N . MET A 1 87 ? -3.699 -2.949 -8.870 1.00 92.25 87 MET A N 1
ATOM 720 C CA . MET A 1 87 ? -3.766 -4.040 -9.848 1.00 92.25 87 MET A CA 1
ATOM 721 C C . MET A 1 87 ? -4.009 -3.530 -11.274 1.00 92.25 87 MET A C 1
ATOM 723 O O . MET A 1 87 ? -3.457 -4.081 -12.228 1.00 92.25 87 MET A O 1
ATOM 727 N N . ARG A 1 88 ? -4.811 -2.466 -11.426 1.00 90.75 88 ARG A N 1
ATOM 728 C CA . ARG A 1 88 ? -5.093 -1.833 -12.726 1.00 90.75 88 ARG A CA 1
ATOM 729 C C . ARG A 1 88 ? -3.919 -0.992 -13.216 1.00 90.75 88 ARG A C 1
ATOM 731 O O . ARG A 1 88 ? -3.447 -1.195 -14.332 1.00 90.75 88 ARG A O 1
ATOM 738 N N . ASP A 1 89 ? -3.455 -0.067 -12.385 1.00 91.56 89 ASP A N 1
ATOM 739 C CA . ASP A 1 89 ? -2.320 0.800 -12.681 1.00 91.56 89 ASP A CA 1
ATOM 740 C C . ASP A 1 89 ? -1.442 0.953 -11.432 1.00 91.56 89 ASP A C 1
ATOM 742 O O . ASP A 1 89 ? -1.797 1.702 -10.518 1.00 91.56 89 ASP A O 1
ATOM 746 N N . PRO A 1 90 ? -0.287 0.268 -11.372 1.00 92.75 90 PRO A N 1
ATOM 747 C CA . PRO A 1 90 ? 0.564 0.279 -10.193 1.00 92.75 90 PRO A CA 1
ATOM 748 C C . PRO A 1 90 ? 1.362 1.576 -10.029 1.00 92.75 90 PRO A C 1
ATOM 750 O O . PRO A 1 90 ? 1.741 1.890 -8.901 1.00 92.75 90 PRO A O 1
ATOM 753 N N . PHE A 1 91 ? 1.590 2.361 -11.084 1.00 93.06 91 PHE A N 1
ATOM 754 C CA . PHE A 1 91 ? 2.470 3.539 -11.030 1.00 93.06 91 PHE A CA 1
ATOM 755 C C . PHE A 1 91 ? 1.704 4.860 -10.951 1.00 93.06 91 PHE A C 1
ATOM 757 O O . PHE A 1 91 ? 2.288 5.888 -10.612 1.00 93.06 91 PHE A O 1
ATOM 764 N N . SER A 1 92 ? 0.399 4.842 -11.228 1.00 91.50 92 SER A N 1
ATOM 765 C CA . SER A 1 92 ? -0.445 6.033 -11.181 1.00 91.50 92 SER A CA 1
ATOM 766 C C . SER A 1 92 ? -1.777 5.801 -10.447 1.00 91.50 92 SER A C 1
ATOM 768 O O . SER A 1 92 ? -2.108 4.699 -10.001 1.00 91.50 92 SER A O 1
ATOM 770 N N . GLY A 1 93 ? -2.537 6.880 -10.249 1.00 92.19 93 GLY A N 1
ATOM 771 C CA . GLY A 1 93 ? -3.881 6.837 -9.677 1.00 92.19 93 GLY A CA 1
ATOM 772 C C . GLY A 1 93 ? -3.964 7.249 -8.207 1.00 92.19 93 GLY A C 1
ATOM 773 O O . GLY A 1 93 ? -3.224 8.105 -7.718 1.00 92.19 93 GLY A O 1
ATOM 774 N N . ILE A 1 94 ? -4.944 6.677 -7.504 1.00 91.12 94 ILE A N 1
ATOM 775 C CA . ILE A 1 94 ? -5.302 7.085 -6.142 1.00 91.12 94 ILE A CA 1
ATOM 776 C C . ILE A 1 94 ? -4.191 6.785 -5.130 1.00 91.12 94 ILE A C 1
ATOM 778 O O . ILE A 1 94 ? -3.445 5.816 -5.263 1.00 91.12 94 ILE A O 1
ATOM 782 N N . GLY A 1 95 ? -4.116 7.614 -4.088 1.00 89.25 95 GLY A N 1
ATOM 783 C CA . GLY A 1 95 ? -3.198 7.407 -2.970 1.00 89.25 95 GLY A CA 1
ATOM 784 C C . GLY A 1 95 ? -1.787 7.958 -3.171 1.00 89.25 95 GLY A C 1
ATOM 785 O O . GLY A 1 95 ? -0.950 7.656 -2.336 1.00 89.25 95 GLY A O 1
ATOM 786 N N . LYS A 1 96 ? -1.521 8.777 -4.201 1.00 93.62 96 LYS A N 1
ATOM 787 C CA . LYS A 1 96 ? -0.197 9.387 -4.466 1.00 93.62 96 LYS A CA 1
ATOM 788 C C . LYS A 1 96 ? 0.927 8.331 -4.444 1.00 93.62 96 LYS A C 1
ATOM 790 O O . LYS A 1 96 ? 1.617 8.217 -3.434 1.00 93.62 96 LYS A O 1
ATOM 795 N N . PRO A 1 97 ? 1.056 7.523 -5.511 1.00 94.19 97 PRO A N 1
ATOM 796 C CA . PRO A 1 97 ? 2.114 6.527 -5.604 1.00 94.19 97 PRO A CA 1
ATOM 797 C C . PRO A 1 97 ? 3.485 7.204 -5.575 1.00 94.19 97 PRO A C 1
ATOM 799 O O . PRO A 1 97 ? 3.768 8.091 -6.378 1.00 94.19 97 PRO A O 1
ATOM 802 N N . GLU A 1 98 ? 4.323 6.782 -4.639 1.00 92.75 98 GLU A N 1
ATOM 803 C CA . GLU A 1 98 ? 5.666 7.316 -4.429 1.00 92.75 98 GLU A CA 1
ATOM 804 C C . GLU A 1 98 ? 6.669 6.138 -4.450 1.00 92.75 98 GLU A C 1
ATOM 806 O O . GLU A 1 98 ? 6.438 5.122 -3.782 1.00 92.75 98 GLU A O 1
ATOM 811 N N . PRO A 1 99 ? 7.757 6.214 -5.244 1.00 92.69 99 PRO A N 1
ATOM 812 C CA . PRO A 1 99 ? 8.749 5.145 -5.325 1.00 92.69 99 PRO A CA 1
ATOM 813 C C . PRO A 1 99 ? 9.672 5.152 -4.100 1.00 92.69 99 PRO A C 1
ATOM 815 O O . PRO A 1 99 ? 10.184 6.199 -3.694 1.00 92.69 99 PRO A O 1
ATOM 818 N N . LEU A 1 100 ? 9.943 3.973 -3.540 1.00 88.75 100 LEU A N 1
ATOM 819 C CA . LEU A 1 100 ? 10.819 3.808 -2.383 1.00 88.75 100 LEU A CA 1
ATOM 820 C C . LEU A 1 100 ? 12.235 3.433 -2.840 1.00 88.75 100 LEU A C 1
ATOM 822 O O . LEU A 1 100 ? 12.467 2.340 -3.347 1.00 88.75 100 LEU A O 1
ATOM 826 N N . LYS A 1 101 ? 13.198 4.342 -2.656 1.00 79.69 101 LYS A N 1
ATOM 827 C CA . LYS A 1 101 ? 14.558 4.191 -3.211 1.00 79.69 101 LYS A CA 1
ATOM 828 C C . LYS A 1 101 ? 15.467 3.227 -2.438 1.00 79.69 101 LYS A C 1
ATOM 830 O O . LYS A 1 101 ? 16.423 2.727 -3.016 1.00 79.69 101 LYS A O 1
ATOM 835 N N . TYR A 1 102 ? 15.195 2.990 -1.154 1.00 75.31 102 TYR A N 1
ATOM 836 C CA . TYR A 1 102 ? 16.169 2.370 -0.243 1.00 75.31 102 TYR A CA 1
ATOM 837 C C . TYR A 1 102 ? 15.937 0.886 0.059 1.00 75.31 102 TYR A C 1
ATOM 839 O O . TYR A 1 102 ? 16.837 0.243 0.582 1.00 75.31 102 TYR A O 1
ATOM 847 N N . LEU A 1 103 ? 14.753 0.336 -0.236 1.00 69.38 103 LEU A N 1
ATOM 848 C CA . LEU A 1 103 ? 14.406 -1.028 0.181 1.00 69.38 103 LEU A CA 1
ATOM 849 C C . LEU A 1 103 ? 14.728 -2.063 -0.902 1.00 69.38 103 LEU A C 1
ATOM 851 O O . LEU A 1 103 ? 15.417 -3.047 -0.661 1.00 69.38 103 LEU A O 1
ATOM 855 N N . SER A 1 104 ? 14.198 -1.856 -2.106 1.00 75.12 104 SER A N 1
ATOM 856 C CA . SER A 1 104 ? 14.401 -2.717 -3.272 1.00 75.12 104 SER A CA 1
ATOM 857 C C . SER A 1 104 ? 13.950 -1.979 -4.535 1.00 75.12 104 SER A C 1
ATOM 859 O O . SER A 1 104 ? 12.994 -1.197 -4.477 1.00 75.12 104 SER A O 1
ATOM 861 N N . PRO A 1 105 ? 14.603 -2.206 -5.687 1.00 82.56 105 PRO A N 1
ATOM 862 C CA . PRO A 1 105 ? 14.156 -1.631 -6.948 1.00 82.56 105 PRO A CA 1
ATOM 863 C C . PRO A 1 105 ? 12.742 -2.129 -7.273 1.00 82.56 105 PRO A C 1
ATOM 865 O O . PRO A 1 105 ? 12.469 -3.325 -7.233 1.00 82.56 105 PRO A O 1
ATOM 868 N N . GLY A 1 106 ? 11.837 -1.199 -7.584 1.00 86.94 106 GLY A N 1
ATOM 869 C CA . GLY A 1 106 ? 10.442 -1.516 -7.903 1.00 86.94 106 GLY A CA 1
ATOM 870 C C . GLY A 1 106 ? 9.484 -1.522 -6.709 1.00 86.94 106 GLY A C 1
ATOM 871 O O . GLY A 1 106 ? 8.314 -1.860 -6.897 1.00 86.94 106 GLY A O 1
ATOM 872 N N . THR A 1 107 ? 9.931 -1.129 -5.511 1.00 93.94 107 THR A N 1
ATOM 873 C CA . THR A 1 107 ? 9.043 -0.915 -4.359 1.00 93.94 107 THR A CA 1
ATOM 874 C C . THR A 1 107 ? 8.379 0.457 -4.429 1.00 93.94 107 THR A C 1
ATOM 876 O O . THR A 1 107 ? 9.024 1.481 -4.662 1.00 93.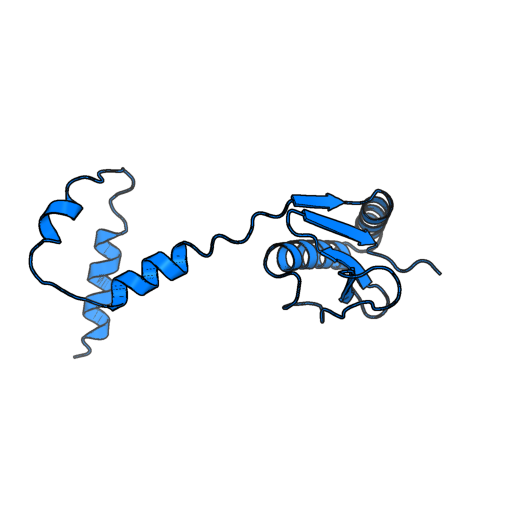94 107 THR A O 1
ATOM 879 N N . TRP A 1 108 ? 7.077 0.475 -4.183 1.00 95.50 108 TRP A N 1
ATOM 880 C CA . TRP A 1 108 ? 6.236 1.662 -4.178 1.00 95.50 108 TRP A CA 1
ATOM 881 C C . TRP A 1 108 ? 5.404 1.700 -2.910 1.00 95.50 108 TRP A C 1
ATOM 883 O O . TRP A 1 108 ? 5.115 0.671 -2.297 1.00 95.50 108 TRP A O 1
ATOM 893 N N . PHE A 1 109 ? 4.971 2.898 -2.541 1.00 94.81 109 PHE A N 1
ATOM 894 C CA . PHE A 1 109 ? 3.948 3.045 -1.525 1.00 94.81 109 PHE A CA 1
ATOM 895 C C . PHE A 1 109 ? 2.844 4.004 -1.951 1.00 94.81 109 PHE A C 1
ATOM 897 O O . PHE A 1 109 ? 3.036 4.893 -2.779 1.00 94.81 109 PHE A O 1
ATOM 904 N N . ARG A 1 110 ? 1.665 3.818 -1.357 1.00 95.69 110 ARG A N 1
ATOM 905 C CA . ARG A 1 110 ? 0.507 4.711 -1.480 1.00 95.69 110 ARG A CA 1
ATOM 906 C C . ARG A 1 110 ? -0.039 5.071 -0.110 1.00 95.69 110 ARG A C 1
ATOM 908 O O . ARG A 1 110 ? 0.013 4.288 0.834 1.00 95.69 110 ARG A O 1
ATOM 915 N N . ARG A 1 111 ? -0.609 6.265 -0.006 1.00 95.69 111 ARG A N 1
ATOM 916 C CA . ARG A 1 111 ? -1.251 6.801 1.196 1.00 95.69 111 ARG A CA 1
ATOM 917 C C . ARG A 1 111 ? -2.580 6.104 1.460 1.00 95.69 111 ARG A C 1
ATOM 919 O O . ARG A 1 111 ? -3.568 6.361 0.765 1.00 95.69 111 ARG A O 1
ATOM 926 N N . LEU A 1 112 ? -2.600 5.268 2.498 1.00 95.25 112 LEU A N 1
ATOM 927 C CA . LEU A 1 112 ? -3.827 4.683 3.026 1.00 95.25 112 LEU A CA 1
ATOM 928 C C . LEU A 1 112 ? -4.536 5.702 3.918 1.00 95.25 112 LEU A C 1
ATOM 930 O O . LEU A 1 112 ? -5.650 6.110 3.603 1.00 95.25 112 LEU A O 1
ATOM 934 N N . THR A 1 113 ? -3.855 6.191 4.952 1.00 93.62 113 THR A N 1
ATOM 935 C CA . THR A 1 113 ? -4.317 7.284 5.822 1.00 93.62 113 THR A CA 1
ATOM 936 C C . THR A 1 113 ? -3.273 8.406 5.849 1.00 93.62 113 THR A C 1
ATOM 938 O O . THR A 1 113 ? -2.355 8.425 5.024 1.00 93.62 113 THR A O 1
ATOM 941 N N . GLN A 1 114 ? -3.415 9.386 6.748 1.00 91.50 114 GLN A N 1
ATOM 942 C CA . GLN A 1 114 ? -2.375 10.401 6.951 1.00 91.50 114 GLN A CA 1
ATOM 943 C C . GLN A 1 114 ? -1.074 9.763 7.457 1.00 91.50 114 GLN A C 1
ATOM 945 O O . GLN A 1 114 ? 0.005 10.090 6.956 1.00 91.50 114 GLN A O 1
ATOM 950 N N . GLU A 1 115 ? -1.192 8.759 8.322 1.00 92.06 115 GLU A N 1
ATOM 951 C CA . GLU A 1 115 ? -0.073 8.085 8.986 1.00 92.06 115 GLU A CA 1
ATOM 952 C C . GLU A 1 115 ? 0.367 6.820 8.243 1.00 92.06 115 GLU A C 1
ATOM 954 O O . GLU A 1 115 ? 1.550 6.623 7.985 1.00 92.06 115 GLU A O 1
ATOM 959 N N . HIS A 1 116 ? -0.578 5.989 7.801 1.00 94.44 116 HIS A N 1
ATOM 960 C CA . HIS A 1 116 ? -0.261 4.670 7.260 1.00 94.44 116 HIS A CA 1
ATOM 961 C C . HIS A 1 116 ? -0.127 4.668 5.738 1.00 94.44 116 HIS A C 1
ATOM 963 O O . HIS A 1 116 ? -0.756 5.456 5.012 1.00 94.44 116 HIS A O 1
ATOM 969 N N . ARG A 1 117 ? 0.708 3.757 5.240 1.00 94.94 117 ARG A N 1
ATOM 970 C CA . ARG A 1 117 ? 0.977 3.548 3.817 1.00 94.94 117 ARG A CA 1
ATOM 971 C C . ARG A 1 117 ? 0.770 2.080 3.467 1.00 94.94 117 ARG A C 1
ATOM 973 O O . ARG A 1 117 ? 1.103 1.211 4.262 1.00 94.94 117 ARG A O 1
ATOM 980 N N . ILE A 1 118 ? 0.255 1.831 2.266 1.00 95.81 118 ILE A N 1
ATOM 981 C CA . ILE A 1 118 ? 0.327 0.512 1.638 1.00 95.81 118 ILE A CA 1
ATOM 982 C C . ILE A 1 118 ? 1.636 0.452 0.871 1.00 95.81 118 ILE A C 1
ATOM 984 O O . ILE A 1 118 ? 1.856 1.289 -0.003 1.00 95.81 118 ILE A O 1
ATOM 988 N N . VAL A 1 119 ? 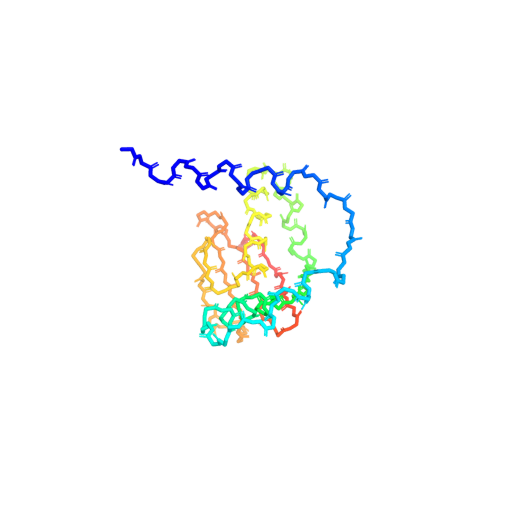2.472 -0.527 1.190 1.00 95.12 119 VAL A N 1
ATOM 989 C CA . VAL A 1 119 ? 3.748 -0.797 0.529 1.00 95.12 119 VAL A CA 1
ATOM 990 C C . VAL A 1 119 ? 3.590 -2.035 -0.345 1.00 95.12 119 VAL A C 1
ATOM 992 O O . VAL A 1 119 ? 3.097 -3.069 0.109 1.00 95.12 119 VAL A O 1
ATOM 995 N N . TYR A 1 120 ? 3.996 -1.928 -1.606 1.00 96.00 120 TYR A N 1
ATOM 996 C CA . TYR A 1 120 ? 3.908 -3.008 -2.583 1.00 96.00 120 TYR A CA 1
ATOM 997 C C . TYR A 1 120 ? 5.115 -3.006 -3.519 1.00 96.00 120 TYR A C 1
ATOM 999 O O . TYR A 1 120 ? 5.728 -1.972 -3.781 1.00 96.00 120 TYR A O 1
ATOM 1007 N N . LEU A 1 121 ? 5.445 -4.179 -4.041 1.00 95.06 121 LEU A N 1
ATOM 1008 C CA . LEU A 1 121 ? 6.517 -4.400 -4.997 1.00 95.06 121 LEU A CA 1
ATOM 1009 C C . LEU A 1 121 ? 5.908 -4.825 -6.328 1.00 95.06 121 LEU A C 1
ATOM 1011 O O . LEU A 1 121 ? 5.142 -5.785 -6.404 1.00 95.06 121 LEU A O 1
ATOM 1015 N N . VAL A 1 122 ? 6.248 -4.091 -7.382 1.00 94.31 122 VAL A N 1
ATOM 1016 C CA . VAL A 1 122 ? 5.740 -4.353 -8.728 1.00 94.31 122 VAL A CA 1
ATOM 1017 C C . VAL A 1 122 ? 6.751 -5.208 -9.477 1.00 94.31 122 VAL A C 1
ATOM 1019 O O . VAL A 1 122 ? 7.884 -4.777 -9.693 1.00 94.31 122 VAL A O 1
ATOM 1022 N N . ARG A 1 123 ? 6.332 -6.402 -9.899 1.00 92.00 123 ARG A N 1
ATOM 1023 C CA . ARG A 1 123 ? 7.087 -7.282 -10.797 1.00 92.00 123 ARG A CA 1
ATOM 1024 C C . ARG A 1 123 ? 6.372 -7.401 -12.141 1.00 92.00 123 A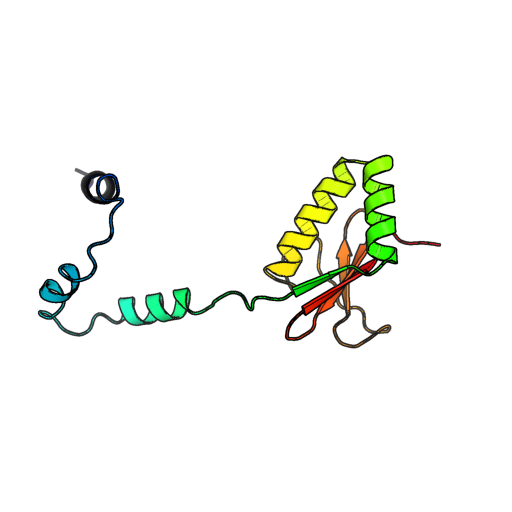RG A C 1
ATOM 1026 O O . ARG A 1 123 ? 5.325 -6.790 -12.382 1.00 92.00 123 ARG A O 1
ATOM 1033 N N . ASP A 1 124 ? 6.968 -8.161 -13.050 1.00 88.31 124 ASP A N 1
ATOM 1034 C CA . ASP A 1 124 ? 6.450 -8.311 -14.405 1.00 88.31 124 ASP A CA 1
ATOM 1035 C C . ASP A 1 124 ? 5.124 -9.068 -14.477 1.00 88.31 124 ASP A C 1
ATOM 1037 O O . ASP A 1 124 ? 4.259 -8.690 -15.272 1.00 88.31 124 ASP A O 1
ATOM 1041 N N . ASP A 1 125 ? 4.991 -10.106 -13.663 1.00 91.75 125 ASP A N 1
ATOM 1042 C CA . ASP A 1 125 ? 3.910 -11.092 -13.615 1.00 91.75 125 ASP A CA 1
ATOM 1043 C C . ASP A 1 125 ? 3.033 -10.955 -12.364 1.00 91.75 125 ASP A C 1
ATOM 1045 O O . ASP A 1 125 ? 1.887 -11.398 -12.357 1.00 91.75 125 ASP A O 1
ATOM 1049 N N . ARG A 1 126 ? 3.539 -10.305 -11.314 1.00 94.06 126 ARG A N 1
ATOM 1050 C CA . ARG A 1 126 ? 2.843 -10.188 -10.033 1.00 94.06 126 ARG A CA 1
ATOM 1051 C C . ARG A 1 126 ? 3.077 -8.868 -9.316 1.00 94.06 126 ARG A C 1
ATOM 1053 O O . ARG A 1 126 ? 3.992 -8.108 -9.633 1.00 94.06 126 ARG A O 1
ATOM 1060 N N . ILE A 1 127 ? 2.239 -8.613 -8.322 1.00 95.75 127 ILE A N 1
ATOM 1061 C CA . ILE A 1 127 ? 2.380 -7.524 -7.363 1.00 95.75 127 ILE A CA 1
ATOM 1062 C C . ILE A 1 127 ? 2.406 -8.144 -5.969 1.00 95.75 127 ILE A C 1
ATOM 1064 O O . ILE A 1 127 ? 1.437 -8.778 -5.549 1.00 95.75 127 ILE A O 1
ATOM 1068 N N . ASP A 1 128 ? 3.518 -7.951 -5.263 1.00 95.94 128 ASP A N 1
ATOM 1069 C CA . ASP A 1 128 ? 3.680 -8.407 -3.885 1.00 95.94 128 ASP A CA 1
ATOM 1070 C C . ASP A 1 128 ? 3.259 -7.266 -2.942 1.00 95.94 128 ASP A C 1
ATOM 1072 O O . ASP A 1 128 ? 3.900 -6.215 -2.904 1.00 95.94 128 ASP A O 1
ATOM 1076 N N . PHE A 1 129 ? 2.181 -7.442 -2.181 1.00 96.62 129 PHE A N 1
ATOM 1077 C CA . PHE A 1 129 ? 1.767 -6.497 -1.142 1.00 96.62 129 PHE A CA 1
ATOM 1078 C C . PHE A 1 129 ? 2.461 -6.853 0.169 1.00 96.62 129 PHE A C 1
ATOM 1080 O O . PHE A 1 129 ? 2.285 -7.958 0.686 1.00 96.62 129 PHE A O 1
ATOM 1087 N N . LEU A 1 130 ? 3.256 -5.915 0.681 1.00 94.69 130 LEU A N 1
ATOM 1088 C CA . LEU A 1 130 ? 4.168 -6.146 1.800 1.00 94.69 130 LEU A CA 1
ATOM 1089 C C . LEU A 1 130 ? 3.542 -5.737 3.134 1.00 94.69 130 LEU A C 1
ATOM 1091 O O . LEU A 1 130 ? 3.580 -6.499 4.090 1.00 94.69 130 LEU A O 1
ATOM 1095 N N . GLN A 1 131 ? 2.959 -4.537 3.197 1.00 94.44 131 GLN A N 1
ATOM 1096 C CA . GLN A 1 131 ? 2.507 -3.935 4.455 1.00 94.44 131 GLN A CA 1
ATOM 1097 C C . GLN A 1 131 ? 1.393 -2.911 4.207 1.00 94.44 131 GLN A C 1
ATOM 1099 O O . GLN A 1 131 ? 1.391 -2.240 3.172 1.00 94.44 131 GLN A O 1
ATOM 1104 N N . ALA A 1 132 ? 0.441 -2.791 5.134 1.00 95.00 132 ALA A N 1
ATOM 1105 C CA . ALA A 1 132 ? -0.655 -1.813 5.094 1.00 95.00 132 ALA A CA 1
ATOM 1106 C C . ALA A 1 132 ? -0.756 -0.949 6.360 1.00 95.00 132 ALA A C 1
ATOM 1108 O O . ALA A 1 132 ? -1.563 -0.015 6.403 1.00 95.00 132 ALA A O 1
ATOM 1109 N N . ARG A 1 133 ? 0.046 -1.232 7.389 1.00 93.12 133 ARG A N 1
ATOM 1110 C CA . ARG A 1 133 ? 0.110 -0.463 8.634 1.00 93.12 133 ARG A CA 1
ATOM 1111 C C . ARG A 1 133 ? 1.559 -0.176 8.988 1.00 93.12 133 ARG A C 1
ATOM 1113 O O . ARG A 1 133 ? 2.381 -1.075 8.964 1.00 93.12 133 ARG A O 1
ATOM 1120 N N . TYR A 1 134 ? 1.872 1.065 9.342 1.00 86.06 134 TYR A N 1
ATOM 1121 C CA . TYR A 1 134 ? 3.208 1.400 9.840 1.00 86.06 134 TYR A CA 1
ATOM 1122 C C . TYR A 1 134 ? 3.351 0.879 11.276 1.00 86.06 134 TYR A C 1
ATOM 1124 O O . TYR A 1 134 ? 2.528 1.229 12.121 1.00 86.06 134 TYR A O 1
ATOM 1132 N N . HIS A 1 135 ? 4.355 0.040 11.532 1.00 72.19 135 HIS A N 1
ATOM 1133 C CA . HIS A 1 135 ? 4.712 -0.402 12.883 1.00 72.19 135 HIS A CA 1
ATOM 1134 C C . HIS A 1 135 ? 5.910 0.445 13.331 1.00 72.19 135 HIS A C 1
ATOM 1136 O O . HIS A 1 135 ? 6.893 0.529 12.594 1.00 72.19 135 HIS A O 1
ATOM 1142 N N . TYR A 1 136 ? 5.778 1.133 14.466 1.00 61.47 136 TYR A N 1
ATOM 1143 C CA . TYR A 1 136 ? 6.876 1.848 15.127 1.00 61.47 136 TYR A CA 1
ATOM 1144 C C . TYR A 1 136 ? 7.646 0.913 16.055 1.00 61.47 136 TYR A C 1
ATOM 1146 O O . TYR A 1 136 ? 7.008 -0.027 16.584 1.00 61.47 136 TYR A O 1
#

pLDDT: mean 75.35, std 22.53, range [37.75, 96.81]